Protein AF-A0A662TAZ8-F1 (afdb_monomer_lite)

pLDDT: mean 91.21, std 7.94, range [50.19, 98.19]

Sequence (78 aa):
MYPKGHDLVKLYNIIKEELALEIDISLLPRLSAYYVQTRYPNAGIERPSIEFNKLIAEEALNISEMIINEVSKALKDP

Foldseek 3Di:
DQDDALQQLVVCVVCVVPFVFPADSVCRVVSSLCVDQCPDLPSDPGGNVVVCDPVNVVVSVVNVVSRVVRVVVRVPPD

Secondary structure (DSSP, 8-state):
-----S-HHHHHHHHTTTS-----GGGHHHHHHHHHHTT-TTSSSS-HHHHS-HHHHHHHHHHHHHHHHHHHHHHH--

Structure (mmCIF, N/CA/C/O backbone):
data_AF-A0A662TAZ8-F1
#
_entry.id   AF-A0A662TAZ8-F1
#
loop_
_atom_site.group_PDB
_atom_site.id
_atom_site.type_symbol
_atom_site.label_atom_id
_atom_site.label_alt_id
_atom_site.label_comp_id
_atom_site.label_asym_id
_atom_site.label_entity_id
_atom_site.label_seq_id
_atom_site.pdbx_PDB_ins_code
_atom_site.Cartn_x
_atom_site.Cartn_y
_atom_site.Cartn_z
_atom_site.occupancy
_atom_site.B_iso_or_equiv
_atom_site.auth_seq_id
_atom_site.auth_comp_id
_atom_site.auth_asym_id
_atom_site.auth_atom_id
_atom_site.pdbx_PDB_model_num
ATOM 1 N N . MET A 1 1 ? -3.331 -17.536 16.224 1.00 64.94 1 MET A N 1
ATOM 2 C CA . MET A 1 1 ? -2.128 -17.186 15.433 1.00 64.94 1 MET A CA 1
ATOM 3 C C . MET A 1 1 ? -2.518 -16.042 14.517 1.00 64.94 1 MET A C 1
ATOM 5 O O . MET A 1 1 ? -3.478 -16.211 13.780 1.00 64.94 1 MET A O 1
ATOM 9 N N . TYR A 1 2 ? -1.853 -14.888 14.598 1.00 78.75 2 TYR A N 1
ATOM 10 C CA . TYR A 1 2 ? -2.151 -13.772 13.693 1.00 78.75 2 TYR A CA 1
ATOM 11 C C . TYR A 1 2 ? -1.725 -14.111 12.254 1.00 78.75 2 TYR A C 1
ATOM 13 O O . TYR A 1 2 ? -0.702 -14.788 12.082 1.00 78.75 2 TYR A O 1
ATOM 21 N N . PRO A 1 3 ? -2.484 -13.680 11.231 1.00 86.12 3 PRO A N 1
ATOM 22 C CA . PRO A 1 3 ? -2.131 -13.898 9.832 1.00 86.12 3 PRO A CA 1
ATOM 23 C C . P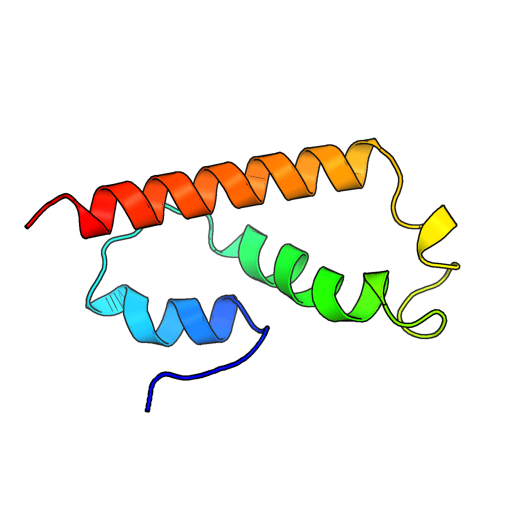RO A 1 3 ? -0.786 -13.232 9.512 1.00 86.12 3 PRO A C 1
ATOM 25 O O . PRO A 1 3 ? -0.571 -12.061 9.809 1.00 86.12 3 PRO A O 1
ATOM 28 N N . LYS A 1 4 ? 0.132 -13.990 8.903 1.00 83.31 4 LYS A N 1
ATOM 29 C CA . LYS A 1 4 ? 1.448 -13.510 8.455 1.00 83.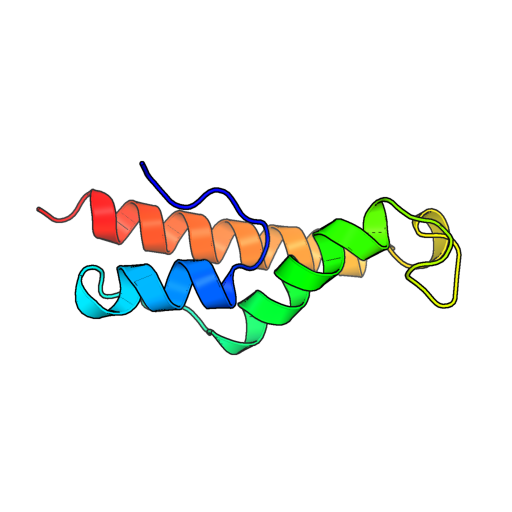31 4 LYS A CA 1
ATOM 30 C C . LYS A 1 4 ? 1.507 -13.611 6.933 1.00 83.31 4 LYS A C 1
ATOM 32 O O . LYS A 1 4 ? 1.747 -14.690 6.399 1.00 83.31 4 LYS A O 1
ATOM 37 N N . GLY A 1 5 ? 1.220 -12.511 6.246 1.00 89.81 5 GLY A N 1
ATOM 38 C CA . GLY A 1 5 ? 1.221 -12.419 4.785 1.00 89.81 5 GLY A CA 1
ATOM 39 C C . GLY A 1 5 ? 1.620 -11.021 4.314 1.00 89.81 5 GLY A C 1
ATOM 40 O O . GLY A 1 5 ? 1.746 -10.113 5.129 1.00 89.81 5 GLY A O 1
ATOM 41 N N . HIS A 1 6 ? 1.827 -10.865 3.006 1.00 93.38 6 HIS A N 1
ATOM 42 C CA . HIS A 1 6 ? 2.272 -9.603 2.390 1.00 93.38 6 HIS A CA 1
ATOM 43 C C . HIS A 1 6 ? 1.186 -8.910 1.555 1.00 93.38 6 HIS A C 1
ATOM 45 O O . HIS A 1 6 ? 1.437 -7.874 0.953 1.00 93.38 6 HIS A O 1
ATOM 51 N N . ASP A 1 7 ? -0.020 -9.479 1.532 1.00 95.56 7 ASP A N 1
ATOM 52 C CA . ASP A 1 7 ? -1.195 -8.867 0.918 1.00 95.56 7 ASP A CA 1
ATOM 53 C C . ASP A 1 7 ? -1.867 -7.939 1.937 1.00 95.56 7 ASP A C 1
ATOM 55 O O . ASP A 1 7 ? -2.579 -8.389 2.842 1.00 95.56 7 ASP A O 1
ATOM 59 N N . LEU A 1 8 ? -1.606 -6.640 1.803 1.00 96.12 8 LEU A N 1
ATOM 60 C CA . LEU A 1 8 ? -2.143 -5.619 2.698 1.00 96.12 8 LEU A CA 1
ATOM 61 C C . LEU A 1 8 ? -3.660 -5.478 2.565 1.00 96.12 8 LEU A C 1
ATOM 63 O O . LEU A 1 8 ? -4.313 -5.164 3.554 1.00 96.12 8 LEU A O 1
ATOM 67 N N . VAL A 1 9 ? -4.242 -5.761 1.396 1.00 95.94 9 VAL A N 1
ATOM 68 C CA . VAL A 1 9 ? -5.702 -5.741 1.209 1.00 95.94 9 VAL A CA 1
ATOM 69 C C . VAL A 1 9 ? -6.339 -6.856 2.029 1.00 95.94 9 VAL A C 1
ATOM 71 O O . VAL A 1 9 ? -7.342 -6.645 2.714 1.00 95.94 9 VAL A O 1
ATOM 74 N N . LYS A 1 10 ? -5.745 -8.051 2.003 1.00 95.31 10 LYS A N 1
ATOM 75 C CA . LYS A 1 10 ? -6.206 -9.179 2.816 1.00 95.31 10 LYS A CA 1
ATOM 76 C C . LYS A 1 10 ? -6.074 -8.889 4.308 1.00 95.31 10 LYS A C 1
ATOM 78 O O . LYS A 1 10 ? -7.005 -9.183 5.048 1.00 95.31 10 LYS A O 1
ATOM 83 N N . LEU A 1 11 ? -4.952 -8.318 4.746 1.00 95.19 11 LEU A N 1
ATOM 84 C CA . LEU A 1 11 ? -4.752 -7.952 6.152 1.00 95.19 11 LEU A CA 1
ATOM 85 C C . LEU A 1 11 ? -5.731 -6.863 6.603 1.00 95.19 11 LEU A C 1
ATOM 87 O O . LEU A 1 11 ? -6.345 -7.007 7.655 1.00 95.19 11 LEU A O 1
ATOM 91 N N . TYR A 1 12 ? -5.940 -5.831 5.786 1.00 94.88 12 TYR A N 1
ATOM 92 C CA . TYR A 1 12 ? -6.920 -4.781 6.052 1.00 94.88 12 TYR A CA 1
ATOM 93 C C . TYR A 1 12 ? -8.337 -5.347 6.194 1.00 94.88 12 TYR A C 1
ATOM 95 O O . TYR A 1 12 ? -9.027 -5.048 7.163 1.00 94.88 12 TYR A O 1
ATOM 103 N N . ASN A 1 13 ? -8.755 -6.239 5.291 1.00 93.88 13 ASN A N 1
ATOM 104 C CA . ASN A 1 13 ? -10.083 -6.857 5.351 1.00 93.88 13 ASN A CA 1
ATOM 105 C C . ASN A 1 13 ? -10.342 -7.675 6.623 1.00 93.88 13 ASN A C 1
ATOM 107 O O . ASN A 1 13 ? -11.502 -7.894 6.955 1.00 93.88 13 ASN A O 1
ATOM 111 N N . ILE A 1 14 ? -9.294 -8.131 7.313 1.00 93.06 14 ILE A N 1
ATOM 112 C CA . ILE A 1 14 ? -9.425 -8.857 8.581 1.00 93.06 14 ILE A CA 1
ATOM 113 C C . ILE A 1 14 ? -9.710 -7.896 9.737 1.00 93.06 14 ILE A C 1
ATOM 115 O O . ILE A 1 14 ? -10.428 -8.269 10.655 1.00 93.06 14 ILE A O 1
ATOM 119 N N . ILE A 1 15 ? -9.161 -6.680 9.695 1.00 92.12 15 ILE A N 1
ATOM 120 C CA . ILE A 1 15 ? -9.215 -5.736 10.820 1.00 92.12 15 ILE A CA 1
ATOM 121 C C . ILE A 1 15 ? -10.224 -4.600 10.636 1.00 92.12 15 ILE A C 1
ATOM 123 O O . ILE A 1 15 ? -10.573 -3.954 11.613 1.00 92.12 15 ILE A O 1
ATOM 127 N N . LYS A 1 16 ? -10.694 -4.337 9.411 1.00 92.12 16 LYS A N 1
ATOM 128 C CA . LYS A 1 16 ? -11.498 -3.145 9.079 1.00 92.12 16 LYS A CA 1
ATOM 129 C C . LYS A 1 16 ? -12.820 -3.009 9.845 1.00 92.12 16 LYS A C 1
ATOM 131 O O . LYS A 1 16 ? -13.339 -1.907 9.940 1.00 92.12 16 LYS A O 1
ATOM 136 N N . GLU A 1 17 ? -13.369 -4.116 10.347 1.00 90.75 17 GLU A N 1
ATOM 137 C CA . GLU A 1 17 ? -14.603 -4.107 11.147 1.00 90.75 17 GLU A CA 1
ATOM 138 C C . GLU A 1 17 ? -14.325 -3.784 12.626 1.00 90.75 17 GLU A C 1
ATOM 140 O O . GLU A 1 17 ? -15.218 -3.339 13.339 1.00 90.75 17 GLU A O 1
ATOM 145 N N . GLU A 1 18 ? -13.091 -4.005 13.092 1.00 90.88 18 GLU A N 1
ATOM 146 C CA . GLU A 1 18 ? -12.672 -3.752 14.478 1.00 90.88 18 GLU A CA 1
ATOM 147 C C . GLU A 1 18 ? -11.918 -2.425 14.628 1.00 90.88 18 GLU A C 1
ATOM 149 O O . GLU A 1 18 ? -11.950 -1.808 15.688 1.00 90.88 18 GLU A O 1
ATOM 154 N N . LEU A 1 19 ? -11.244 -1.974 13.567 1.00 89.50 19 LEU A N 1
ATOM 155 C CA . LEU A 1 19 ? -10.457 -0.747 13.527 1.00 89.50 19 LEU A CA 1
ATOM 156 C C . LEU A 1 19 ? -10.980 0.161 12.415 1.00 89.50 19 LEU A C 1
ATOM 158 O O . LEU A 1 19 ? -10.811 -0.125 11.226 1.00 89.50 19 LEU A O 1
ATOM 162 N N . ALA A 1 20 ? -11.568 1.289 12.809 1.00 87.88 20 ALA A N 1
ATOM 163 C CA . ALA A 1 20 ? -11.946 2.351 11.888 1.00 87.88 20 ALA A CA 1
ATOM 164 C C . ALA A 1 20 ? -10.684 3.089 11.411 1.00 87.88 20 ALA A C 1
ATOM 166 O O . ALA A 1 20 ? -10.158 3.959 12.099 1.00 87.88 20 ALA A O 1
ATOM 167 N N . LEU A 1 21 ? -10.171 2.701 10.241 1.00 92.19 21 LEU A N 1
ATOM 168 C CA . LEU A 1 21 ? -8.994 3.316 9.624 1.00 92.19 21 LEU A CA 1
ATOM 169 C C . LEU A 1 21 ? -9.411 4.260 8.493 1.00 92.19 21 LEU A C 1
ATOM 171 O O . LEU A 1 21 ? -10.003 3.821 7.505 1.00 92.19 21 LEU A O 1
ATOM 175 N N . GLU A 1 22 ? -9.025 5.531 8.592 1.00 92.75 22 GLU A N 1
ATOM 176 C CA . GLU A 1 22 ? -9.222 6.537 7.541 1.00 92.75 22 GLU A CA 1
ATOM 177 C C . GLU A 1 22 ? -8.099 6.474 6.492 1.00 92.75 22 GLU A C 1
ATOM 179 O O . GLU A 1 22 ? -7.302 7.396 6.331 1.00 92.75 22 GLU A O 1
ATOM 184 N N . ILE A 1 23 ? -8.009 5.353 5.773 1.00 92.31 23 ILE A N 1
ATOM 185 C CA . ILE A 1 23 ? -7.001 5.143 4.723 1.00 92.31 23 ILE A CA 1
ATOM 186 C C . ILE A 1 23 ? -7.644 4.951 3.348 1.00 92.31 23 ILE A C 1
ATOM 188 O O . ILE A 1 23 ? -8.706 4.343 3.217 1.00 92.31 23 ILE A O 1
ATOM 192 N N . ASP A 1 24 ? -6.959 5.402 2.296 1.00 94.31 24 ASP A N 1
ATOM 193 C CA . ASP A 1 24 ? -7.329 5.062 0.922 1.00 94.31 24 ASP A CA 1
ATOM 194 C C . ASP A 1 24 ? -6.901 3.619 0.603 1.00 94.31 24 ASP A C 1
ATOM 196 O O . ASP A 1 24 ? -5.726 3.310 0.377 1.00 94.31 24 ASP A O 1
ATOM 200 N N . ILE A 1 25 ? -7.884 2.718 0.575 1.00 93.56 25 ILE A N 1
ATOM 201 C CA . ILE A 1 25 ? -7.696 1.282 0.331 1.00 93.56 25 ILE A CA 1
ATOM 202 C C . ILE A 1 25 ? -7.072 1.022 -1.048 1.00 93.56 25 ILE A C 1
ATOM 204 O O . ILE A 1 25 ? -6.371 0.021 -1.222 1.00 93.56 25 ILE A O 1
ATOM 208 N N . SER A 1 26 ? -7.274 1.913 -2.027 1.00 94.25 26 SER A N 1
ATOM 209 C CA . SER A 1 26 ? -6.730 1.758 -3.382 1.00 94.25 26 SER A CA 1
ATOM 210 C C . SER A 1 26 ? -5.196 1.787 -3.424 1.00 94.25 26 SER A C 1
ATOM 212 O O . SER A 1 26 ? -4.591 1.295 -4.379 1.00 94.25 26 SER A O 1
ATOM 214 N N . LEU A 1 27 ? -4.554 2.270 -2.355 1.00 95.12 27 LEU A N 1
ATOM 215 C CA . LEU A 1 27 ? -3.099 2.320 -2.212 1.00 95.12 27 LEU A CA 1
ATOM 216 C C . LEU A 1 27 ? -2.494 0.987 -1.736 1.00 95.12 27 LEU A C 1
ATOM 218 O O . LEU A 1 27 ? -1.324 0.700 -2.003 1.00 95.12 27 LEU A O 1
ATOM 222 N N . LEU A 1 28 ? -3.279 0.135 -1.068 1.00 96.56 28 LEU A N 1
ATOM 223 C CA . LEU A 1 28 ? -2.800 -1.132 -0.501 1.00 96.56 28 LEU A CA 1
ATOM 224 C C . LEU A 1 28 ? -2.350 -2.163 -1.554 1.00 96.56 28 LEU A C 1
ATOM 226 O O . LEU A 1 28 ? -1.299 -2.782 -1.345 1.00 96.56 28 LEU A O 1
ATOM 230 N N . PRO A 1 29 ? -3.061 -2.368 -2.687 1.00 96.69 29 PRO A N 1
ATOM 231 C CA . PRO A 1 29 ? -2.598 -3.260 -3.750 1.00 96.69 29 PRO A CA 1
ATOM 232 C C . PRO A 1 29 ? -1.224 -2.863 -4.290 1.00 96.69 29 PRO A C 1
ATOM 234 O O . PRO A 1 29 ? -0.385 -3.730 -4.531 1.00 96.69 29 PRO A O 1
ATOM 237 N N . ARG A 1 30 ? -0.975 -1.553 -4.431 1.00 94.81 30 ARG A N 1
ATOM 238 C CA . ARG A 1 30 ? 0.287 -1.013 -4.948 1.00 94.81 30 ARG A CA 1
ATOM 239 C C . ARG A 1 30 ? 1.461 -1.415 -4.057 1.00 94.81 30 ARG A C 1
ATOM 241 O O . ARG A 1 30 ? 2.411 -2.028 -4.534 1.00 94.81 30 ARG A O 1
ATOM 248 N N . LEU A 1 31 ? 1.362 -1.150 -2.754 1.00 96.31 31 LEU A N 1
ATOM 249 C CA . LEU A 1 31 ? 2.393 -1.551 -1.791 1.00 96.31 31 LEU A CA 1
ATOM 250 C C . LEU A 1 31 ? 2.534 -3.078 -1.676 1.00 96.31 31 LEU A C 1
ATOM 252 O O . LEU A 1 31 ? 3.647 -3.585 -1.542 1.00 96.31 31 LEU A O 1
ATOM 256 N N . SER A 1 32 ? 1.429 -3.823 -1.780 1.00 97.00 32 SER A N 1
ATOM 257 C CA . SER A 1 32 ? 1.458 -5.294 -1.758 1.00 97.00 32 SER A CA 1
ATOM 258 C C . SER A 1 32 ? 2.237 -5.865 -2.949 1.00 97.00 32 SER A C 1
ATOM 260 O O . SER A 1 32 ? 3.027 -6.795 -2.785 1.00 97.00 32 SER A O 1
ATOM 262 N N . ALA A 1 33 ? 2.068 -5.290 -4.145 1.00 94.50 33 ALA A N 1
ATOM 263 C CA . ALA A 1 33 ? 2.790 -5.704 -5.349 1.00 94.50 33 ALA A CA 1
ATOM 264 C C . ALA A 1 33 ? 4.306 -5.475 -5.228 1.00 94.50 33 ALA A C 1
ATOM 266 O O . ALA A 1 33 ? 5.104 -6.330 -5.634 1.00 94.50 33 ALA A O 1
ATOM 267 N N . TYR A 1 34 ? 4.711 -4.369 -4.594 1.00 95.25 34 TYR A N 1
ATOM 268 C CA . TYR A 1 34 ? 6.120 -4.020 -4.409 1.00 95.25 34 TYR A CA 1
ATOM 269 C C . TYR A 1 34 ? 6.904 -5.066 -3.615 1.00 95.25 34 TYR A C 1
ATOM 271 O O . TYR A 1 34 ? 8.100 -5.224 -3.859 1.00 95.25 34 TYR A O 1
ATOM 279 N N . TYR A 1 35 ? 6.260 -5.844 -2.737 1.00 94.62 35 TYR A N 1
ATOM 280 C CA . TYR A 1 35 ? 6.929 -6.931 -2.016 1.00 94.62 35 TYR A CA 1
ATOM 281 C C . TYR A 1 35 ? 7.585 -7.950 -2.960 1.00 94.62 35 TYR A C 1
ATOM 283 O O . TYR A 1 35 ? 8.702 -8.398 -2.708 1.00 94.62 35 TYR A O 1
ATOM 291 N N . VAL A 1 36 ? 6.907 -8.320 -4.049 1.00 93.31 36 VAL A N 1
ATOM 292 C CA . VAL A 1 36 ? 7.428 -9.292 -5.021 1.00 93.31 36 VAL A CA 1
ATOM 293 C C . VAL A 1 36 ? 8.305 -8.587 -6.054 1.00 93.31 36 VAL A C 1
ATOM 295 O O . VAL A 1 36 ? 9.430 -9.025 -6.305 1.00 93.31 36 VAL A O 1
ATOM 298 N N . GLN A 1 37 ? 7.822 -7.476 -6.614 1.00 93.62 37 GLN A N 1
ATOM 299 C CA . GLN A 1 37 ? 8.481 -6.774 -7.720 1.00 93.62 37 GLN A CA 1
ATOM 300 C C . GLN A 1 37 ? 9.875 -6.256 -7.361 1.00 93.62 37 GLN A C 1
ATOM 302 O O . GLN A 1 37 ? 10.780 -6.326 -8.179 1.00 93.62 37 GLN A O 1
ATOM 307 N N . THR A 1 38 ? 10.093 -5.806 -6.125 1.00 93.31 38 THR A N 1
ATOM 308 C CA . THR A 1 38 ? 11.409 -5.287 -5.708 1.00 93.31 38 THR A CA 1
ATOM 309 C C . THR A 1 38 ? 12.457 -6.379 -5.476 1.00 93.31 38 THR A C 1
ATOM 311 O O . THR A 1 38 ? 13.652 -6.093 -5.426 1.00 93.31 38 THR A O 1
ATOM 314 N N . ARG A 1 39 ? 12.031 -7.640 -5.331 1.00 91.25 39 ARG A N 1
ATOM 315 C CA . ARG A 1 39 ? 12.888 -8.754 -4.894 1.00 91.25 39 ARG A CA 1
ATOM 316 C C . ARG A 1 39 ? 13.268 -9.720 -6.003 1.00 91.25 39 ARG A C 1
ATOM 318 O O . ARG A 1 39 ? 14.304 -10.376 -5.902 1.00 91.25 39 ARG A O 1
ATOM 325 N N . TYR A 1 40 ? 12.427 -9.841 -7.022 1.00 90.50 40 TYR A N 1
ATOM 326 C CA . TYR A 1 40 ? 12.571 -10.851 -8.059 1.00 90.50 40 TYR A CA 1
ATOM 327 C C . TYR A 1 40 ? 12.739 -10.180 -9.424 1.00 90.50 40 TYR A C 1
ATOM 329 O O . TYR A 1 40 ? 11.803 -9.543 -9.902 1.00 90.50 40 TYR A O 1
ATOM 337 N N . PRO A 1 41 ? 13.901 -10.331 -10.089 1.00 85.75 41 PRO A N 1
ATOM 338 C CA . PRO A 1 41 ? 14.163 -9.685 -11.376 1.00 85.75 41 PRO A CA 1
ATOM 339 C C . PRO A 1 41 ? 13.186 -10.043 -12.500 1.00 85.75 41 PRO A C 1
ATOM 341 O O . PRO A 1 41 ? 13.121 -9.331 -13.491 1.00 85.75 41 PRO A O 1
ATOM 344 N N . ASN A 1 42 ? 12.462 -11.154 -12.364 1.00 88.94 42 ASN A N 1
ATOM 345 C CA . ASN A 1 42 ? 11.477 -11.648 -13.322 1.00 88.94 42 ASN A CA 1
ATOM 346 C C . ASN A 1 42 ? 10.026 -11.263 -12.974 1.00 88.94 42 ASN A C 1
ATOM 348 O O . ASN A 1 42 ? 9.107 -11.770 -13.610 1.00 88.94 42 ASN A O 1
ATOM 352 N N . ALA A 1 43 ? 9.806 -10.440 -11.945 1.00 87.69 43 ALA A N 1
ATOM 353 C CA . ALA A 1 43 ? 8.472 -10.019 -11.512 1.00 87.69 43 ALA A CA 1
ATOM 354 C C . ALA A 1 43 ? 8.004 -8.689 -12.136 1.00 87.69 43 ALA A C 1
ATOM 356 O O . ALA A 1 43 ? 6.844 -8.317 -11.954 1.00 87.69 43 ALA A O 1
ATOM 357 N N . GLY A 1 44 ? 8.892 -7.986 -12.843 1.00 84.12 44 GLY A N 1
ATOM 358 C CA . GLY A 1 44 ? 8.626 -6.731 -13.546 1.00 84.12 44 GLY A CA 1
ATOM 359 C C . GLY A 1 44 ? 8.958 -6.822 -15.036 1.00 84.12 44 GLY A C 1
ATOM 360 O O . GLY A 1 44 ? 9.330 -7.886 -15.539 1.00 84.12 44 GLY A O 1
ATOM 361 N N . ILE A 1 45 ? 8.810 -5.701 -15.742 1.00 82.06 45 ILE A N 1
ATOM 362 C CA . ILE A 1 45 ? 9.249 -5.584 -17.146 1.00 82.06 45 ILE A CA 1
ATOM 363 C C . ILE A 1 45 ? 10.763 -5.365 -17.186 1.00 82.06 45 ILE A C 1
ATOM 365 O O . ILE A 1 45 ? 11.456 -5.936 -18.027 1.00 82.06 45 ILE A O 1
ATOM 369 N N . GLU A 1 46 ? 11.269 -4.564 -16.250 1.00 87.75 46 GLU A N 1
ATOM 370 C CA . GLU A 1 46 ? 12.677 -4.217 -16.126 1.00 87.75 46 GLU A CA 1
ATOM 371 C C . GLU A 1 46 ? 13.267 -4.802 -14.842 1.00 87.75 46 GLU A C 1
ATOM 373 O O . GLU A 1 46 ? 12.580 -5.340 -13.971 1.00 87.75 46 GLU A O 1
ATOM 378 N N . ARG A 1 47 ? 14.590 -4.690 -14.693 1.00 86.75 47 ARG A N 1
ATOM 379 C CA . ARG A 1 47 ? 15.222 -5.046 -13.418 1.00 86.75 47 ARG A CA 1
ATOM 380 C C . ARG A 1 47 ? 14.702 -4.116 -12.312 1.00 86.75 47 ARG A C 1
ATOM 382 O O . ARG A 1 47 ? 14.628 -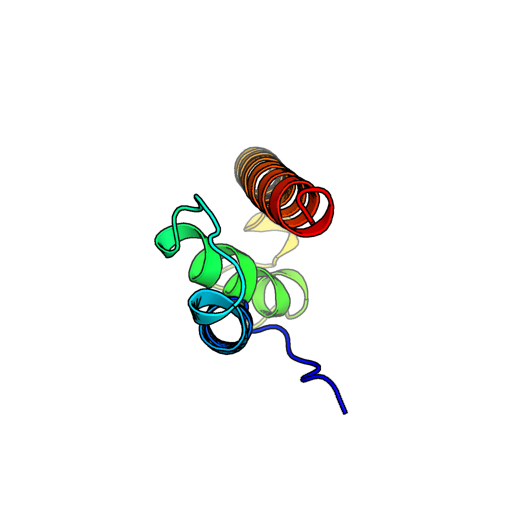2.909 -12.545 1.00 86.75 47 ARG A O 1
ATOM 389 N N . PRO A 1 48 ? 14.480 -4.610 -11.080 1.00 86.81 48 PRO A N 1
ATOM 390 C CA . PRO A 1 48 ? 13.942 -3.802 -9.985 1.00 86.81 48 PRO A CA 1
ATOM 391 C C . PRO A 1 48 ? 14.736 -2.522 -9.703 1.00 86.81 48 PRO A C 1
ATOM 393 O O . PRO A 1 48 ? 14.154 -1.483 -9.424 1.00 86.81 48 PRO A O 1
ATOM 396 N N . SER A 1 49 ? 16.066 -2.565 -9.848 1.00 87.06 49 SER A N 1
ATOM 397 C CA . SER A 1 49 ? 16.952 -1.404 -9.674 1.00 87.06 49 SER A CA 1
ATOM 398 C C . SER A 1 49 ? 16.765 -0.296 -10.719 1.00 87.06 49 SER A C 1
ATOM 400 O O . SER A 1 49 ? 17.291 0.797 -10.540 1.00 87.06 49 SER A O 1
ATOM 402 N N . ILE A 1 50 ? 16.102 -0.599 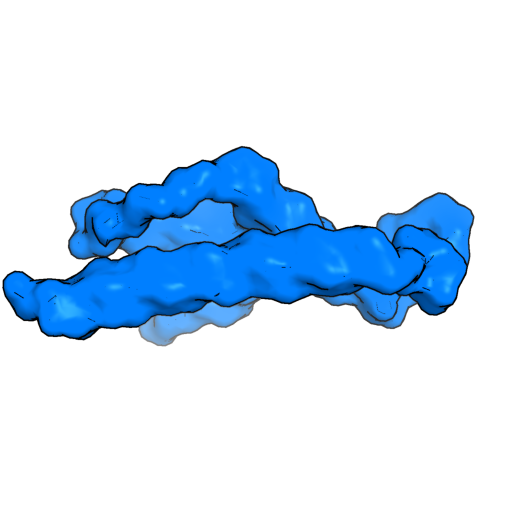-11.836 1.00 87.06 50 ILE A N 1
ATOM 403 C CA . ILE A 1 50 ? 15.774 0.338 -12.916 1.00 87.06 50 ILE A CA 1
ATOM 404 C C . ILE A 1 50 ? 14.315 0.780 -12.774 1.00 87.06 50 ILE A C 1
ATOM 406 O O . ILE A 1 50 ? 14.021 1.970 -12.856 1.00 87.06 50 ILE A O 1
ATOM 410 N N . GLU A 1 51 ? 13.414 -0.174 -12.531 1.00 88.88 51 GLU A N 1
ATOM 411 C CA . GLU A 1 51 ? 11.971 0.064 -12.431 1.00 88.88 51 GLU A CA 1
ATOM 412 C C . GLU A 1 51 ? 11.601 0.921 -11.207 1.00 88.88 51 GLU A C 1
ATOM 414 O O . GLU A 1 51 ? 10.779 1.828 -11.313 1.00 88.88 51 GLU A O 1
ATOM 419 N N . PHE A 1 52 ? 12.254 0.705 -10.060 1.00 92.62 52 PHE A N 1
ATOM 420 C CA . PHE A 1 52 ? 12.011 1.456 -8.825 1.00 92.62 52 PHE A CA 1
ATOM 421 C C . PHE A 1 52 ? 12.955 2.651 -8.705 1.00 92.62 52 PHE A C 1
ATOM 423 O O . PHE A 1 52 ? 14.013 2.590 -8.078 1.00 92.62 52 PHE A O 1
ATOM 430 N N . ASN A 1 53 ? 12.553 3.764 -9.309 1.00 93.69 53 ASN A N 1
ATOM 431 C CA . ASN A 1 53 ? 13.275 5.028 -9.212 1.00 93.69 53 ASN A CA 1
ATOM 432 C C . ASN A 1 53 ? 12.942 5.806 -7.921 1.00 93.69 53 ASN A C 1
ATOM 434 O O . ASN A 1 53 ? 12.080 5.423 -7.128 1.00 93.69 53 ASN A O 1
ATOM 438 N N . LYS A 1 54 ? 13.627 6.942 -7.730 1.00 95.94 54 LYS A N 1
ATOM 439 C CA . LYS A 1 54 ? 13.459 7.816 -6.561 1.00 95.94 54 LYS A CA 1
ATOM 440 C C . LYS A 1 54 ? 12.005 8.253 -6.338 1.00 95.94 54 LYS A C 1
ATOM 442 O O . LYS A 1 54 ? 11.546 8.195 -5.207 1.00 95.94 54 LYS A O 1
ATOM 447 N N . LEU A 1 55 ? 11.287 8.634 -7.397 1.00 95.69 55 LEU A N 1
ATOM 448 C CA . LEU A 1 55 ? 9.895 9.081 -7.293 1.00 95.69 55 LEU A CA 1
ATOM 449 C C . LEU A 1 55 ? 8.998 7.965 -6.744 1.00 95.69 55 LEU A C 1
ATOM 451 O O . LEU A 1 55 ? 8.249 8.181 -5.799 1.00 95.69 55 LEU A O 1
ATOM 455 N N . ILE A 1 56 ? 9.123 6.751 -7.288 1.00 94.75 56 ILE A N 1
ATOM 456 C CA . ILE A 1 56 ? 8.357 5.587 -6.821 1.00 94.75 56 ILE A CA 1
ATOM 457 C C . ILE A 1 56 ? 8.689 5.264 -5.361 1.00 94.75 56 ILE A C 1
ATOM 459 O O . ILE A 1 56 ? 7.790 4.927 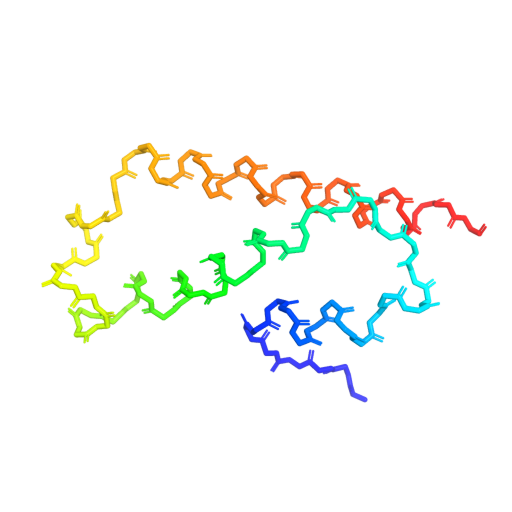-4.591 1.00 94.75 56 ILE A O 1
ATOM 463 N N . ALA A 1 57 ? 9.963 5.371 -4.977 1.00 95.81 57 ALA A N 1
ATOM 464 C CA . ALA A 1 57 ? 10.399 5.133 -3.606 1.00 95.81 57 ALA A CA 1
ATOM 465 C C . ALA A 1 57 ? 9.828 6.172 -2.626 1.00 95.81 57 ALA A C 1
ATOM 467 O O . ALA A 1 57 ? 9.323 5.797 -1.570 1.00 95.81 57 ALA A O 1
ATOM 468 N N . GLU A 1 58 ? 9.866 7.457 -2.983 1.00 98.06 58 GLU A N 1
ATOM 469 C CA . GLU A 1 58 ? 9.304 8.545 -2.174 1.00 98.06 58 GLU A CA 1
ATOM 470 C C . GLU A 1 58 ? 7.780 8.416 -2.045 1.00 98.06 58 GLU A C 1
ATOM 472 O O . GLU A 1 58 ? 7.246 8.520 -0.944 1.00 98.06 58 GLU A O 1
ATOM 477 N N . GLU A 1 59 ? 7.072 8.097 -3.131 1.00 96.75 59 GLU A N 1
ATOM 478 C CA . GLU A 1 59 ? 5.630 7.826 -3.083 1.00 96.75 59 GLU A CA 1
ATOM 479 C C . GLU A 1 59 ? 5.302 6.626 -2.185 1.00 96.75 59 GLU A C 1
ATOM 481 O O . GLU A 1 59 ? 4.391 6.701 -1.361 1.00 96.75 59 GLU A O 1
ATOM 486 N N . ALA A 1 60 ? 6.047 5.522 -2.308 1.00 97.19 60 ALA A N 1
ATOM 487 C CA . ALA A 1 60 ? 5.849 4.337 -1.477 1.00 97.19 60 ALA A CA 1
ATOM 488 C C . ALA A 1 60 ? 6.066 4.637 0.012 1.00 97.19 60 ALA A C 1
ATOM 490 O O . ALA A 1 60 ? 5.309 4.147 0.857 1.00 97.19 60 ALA A O 1
ATOM 491 N N . LEU A 1 61 ? 7.082 5.446 0.327 1.00 98.19 61 LEU A N 1
ATOM 492 C CA . LEU A 1 61 ? 7.380 5.874 1.688 1.00 98.19 61 LEU A CA 1
ATOM 493 C C . LEU A 1 61 ? 6.240 6.726 2.250 1.00 98.19 61 LEU A C 1
ATOM 495 O O . LEU A 1 61 ? 5.707 6.382 3.301 1.00 98.19 61 LEU A O 1
ATOM 499 N N . ASN A 1 62 ? 5.797 7.748 1.516 1.00 97.62 62 ASN A N 1
ATOM 500 C CA . ASN A 1 62 ? 4.705 8.628 1.944 1.00 97.62 62 ASN A CA 1
ATOM 501 C C . ASN A 1 62 ? 3.413 7.844 2.228 1.00 97.62 62 ASN A C 1
ATOM 503 O O . ASN A 1 62 ? 2.781 8.035 3.266 1.00 97.62 62 ASN A O 1
ATOM 507 N N . ILE A 1 63 ? 3.039 6.914 1.340 1.00 96.69 63 ILE A N 1
ATOM 508 C CA . ILE A 1 63 ? 1.862 6.052 1.540 1.00 96.69 63 ILE A CA 1
ATOM 509 C C . ILE A 1 63 ? 2.034 5.198 2.804 1.00 96.69 63 ILE A C 1
ATOM 511 O O . ILE A 1 63 ? 1.103 5.063 3.599 1.00 96.69 63 ILE A O 1
ATOM 515 N N . SER A 1 64 ? 3.222 4.626 3.006 1.00 97.50 64 SER A N 1
ATOM 516 C CA . SER A 1 64 ? 3.511 3.788 4.174 1.00 97.50 64 SER A CA 1
ATOM 517 C C . SER A 1 64 ? 3.420 4.584 5.477 1.00 97.50 64 SER A C 1
ATOM 519 O O . SER A 1 64 ? 2.825 4.106 6.441 1.00 97.50 64 SER A O 1
ATOM 521 N N . GLU A 1 65 ? 3.954 5.805 5.503 1.00 98.00 65 GLU A N 1
ATOM 522 C CA . GLU A 1 65 ? 3.870 6.706 6.656 1.00 98.00 65 GLU A CA 1
ATOM 523 C C . GLU A 1 65 ? 2.421 7.074 6.982 1.00 98.00 65 GLU A C 1
ATOM 525 O O . GLU A 1 65 ? 2.023 6.999 8.144 1.00 98.00 65 GLU A O 1
ATOM 530 N N . MET A 1 66 ? 1.605 7.399 5.974 1.00 96.12 66 MET A N 1
ATOM 531 C CA . MET A 1 66 ? 0.175 7.667 6.164 1.00 96.12 66 MET A CA 1
ATOM 532 C C . MET A 1 66 ? -0.545 6.476 6.808 1.00 96.12 66 MET A C 1
ATOM 534 O O . MET A 1 66 ? -1.244 6.649 7.804 1.00 96.12 66 MET A O 1
ATOM 538 N N . ILE A 1 67 ? -0.331 5.260 6.293 1.00 95.81 67 ILE A N 1
ATOM 539 C CA . ILE A 1 67 ? -0.965 4.045 6.828 1.00 95.81 67 ILE A CA 1
ATOM 540 C C . ILE A 1 67 ? -0.513 3.781 8.269 1.00 95.81 67 ILE A C 1
ATOM 542 O O . ILE A 1 67 ? -1.345 3.503 9.131 1.00 95.81 67 ILE A O 1
ATOM 546 N N . ILE A 1 68 ? 0.791 3.874 8.550 1.00 96.12 68 ILE A N 1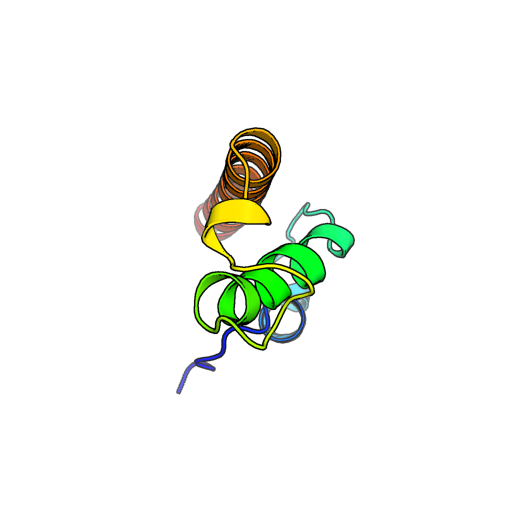
ATOM 547 C CA . ILE A 1 68 ? 1.331 3.667 9.902 1.00 96.12 68 ILE A CA 1
ATOM 548 C C . ILE A 1 68 ? 0.751 4.691 10.875 1.00 96.12 68 ILE A C 1
ATOM 550 O O . ILE A 1 68 ? 0.397 4.323 11.997 1.00 96.12 68 ILE A O 1
ATOM 554 N N . ASN A 1 69 ? 0.637 5.953 10.463 1.00 95.75 69 ASN A N 1
ATOM 555 C CA . ASN A 1 69 ? 0.061 7.006 11.288 1.00 95.75 69 ASN A CA 1
ATOM 556 C C . ASN A 1 69 ? -1.405 6.714 11.618 1.00 95.75 69 ASN A C 1
ATOM 558 O O . ASN A 1 69 ? -1.770 6.804 12.789 1.00 95.75 69 ASN A O 1
ATOM 562 N N . GLU A 1 70 ? -2.217 6.300 10.642 1.00 94.62 70 GLU A N 1
ATOM 563 C CA . GLU A 1 70 ? -3.625 5.972 10.898 1.00 94.62 70 GLU A CA 1
ATOM 564 C C . GLU A 1 70 ? -3.802 4.745 11.786 1.00 94.62 70 GLU A C 1
ATOM 566 O O . GLU A 1 70 ? -4.542 4.791 12.768 1.00 94.62 70 GLU A O 1
ATOM 571 N N . VAL A 1 71 ? -3.051 3.673 11.534 1.00 93.69 71 VAL A N 1
ATOM 572 C CA . VAL A 1 71 ? -3.065 2.500 12.420 1.00 93.69 71 VAL A CA 1
ATOM 573 C C . VAL A 1 71 ? -2.607 2.881 13.831 1.00 93.69 71 VAL A C 1
ATOM 575 O O . VAL A 1 71 ? -3.191 2.435 14.814 1.00 93.69 71 VAL A O 1
ATOM 578 N N . SER A 1 72 ? -1.595 3.741 13.961 1.00 93.62 72 SER A N 1
ATOM 579 C CA . SER A 1 72 ? -1.105 4.178 15.272 1.00 93.62 72 SER A CA 1
ATOM 580 C C . SER A 1 72 ? -2.110 5.044 16.026 1.00 93.62 72 SER A C 1
ATOM 582 O O . SER A 1 72 ? -2.131 4.981 17.253 1.00 93.62 72 SER A O 1
ATOM 584 N N . LYS A 1 73 ? -2.913 5.859 15.331 1.00 92.94 73 LYS A N 1
ATOM 585 C CA . LYS A 1 73 ? -4.012 6.619 15.945 1.00 92.94 73 LYS A CA 1
ATOM 586 C C . LYS A 1 73 ? -5.088 5.666 16.455 1.00 92.94 73 LYS A C 1
ATOM 588 O O . LYS A 1 73 ? -5.396 5.700 17.640 1.00 92.94 73 LYS A O 1
ATOM 593 N N . ALA A 1 74 ? -5.547 4.750 15.603 1.00 91.19 74 ALA A N 1
ATOM 594 C CA . ALA A 1 74 ? -6.595 3.791 15.944 1.00 91.19 74 ALA A CA 1
ATOM 595 C C . ALA A 1 74 ? -6.209 2.827 17.082 1.00 91.19 74 ALA A C 1
ATOM 597 O O . ALA A 1 74 ? -7.076 2.350 17.797 1.00 91.19 74 ALA A O 1
ATOM 598 N N . LEU A 1 75 ? -4.914 2.547 17.278 1.00 89.25 75 LEU A N 1
ATOM 599 C CA . LEU A 1 75 ? -4.427 1.752 18.416 1.00 89.25 75 LEU A CA 1
ATOM 600 C C . LEU A 1 75 ? -4.232 2.561 19.711 1.00 89.25 75 LEU A C 1
ATOM 602 O O . LEU A 1 75 ? -4.066 1.964 20.774 1.00 89.25 75 LEU A O 1
ATOM 606 N N . LYS A 1 76 ? -4.149 3.895 19.627 1.00 83.75 76 LYS A N 1
ATOM 607 C CA . LYS A 1 76 ? -3.968 4.788 20.785 1.00 83.75 76 LYS A CA 1
ATOM 608 C C . LYS A 1 76 ? -5.285 5.332 21.327 1.00 83.75 76 LYS A C 1
ATOM 610 O O . LYS A 1 76 ? -5.288 5.735 22.488 1.00 83.75 76 LYS A O 1
ATOM 615 N N . ASP A 1 77 ? -6.341 5.357 20.520 1.00 58.50 77 ASP A N 1
ATOM 616 C CA . ASP A 1 77 ? -7.709 5.579 20.991 1.00 58.50 77 ASP A CA 1
ATOM 617 C C . ASP A 1 77 ? -8.247 4.272 21.612 1.00 58.50 77 ASP A C 1
ATOM 619 O O . ASP A 1 77 ? -8.345 3.272 20.898 1.00 58.50 77 ASP A O 1
ATOM 623 N N . PRO A 1 78 ? -8.509 4.232 22.936 1.00 50.19 78 PRO A N 1
ATOM 624 C CA . PRO A 1 78 ? -9.048 3.059 23.625 1.00 50.19 78 PRO A CA 1
ATOM 625 C C . PRO A 1 78 ? -10.559 2.867 23.434 1.00 50.19 78 PRO A C 1
ATOM 627 O O . PRO A 1 78 ? -11.292 3.877 23.319 1.00 50.19 78 PRO A O 1
#

Radius of gyration: 14.34 Å; chains: 1; bounding box: 32×26×41 Å